Protein AF-A0A084E243-F1 (afdb_monomer)

Mean predicted aligned error: 11.54 Å

pLDDT: mean 82.11, std 15.45, range [38.31, 97.75]

Nearest PDB structures (foldseek):
  8b4h-assembly1_D  TM=7.701E-01  e=8.705E-03  Geobacillus stearothermophilus
  8b4h-assembly1_A  TM=6.636E-01  e=2.162E-02  Geobacillus stearothermophilus
  6voy-assembly1_D  TM=4.531E-01  e=3.910E+00  Saccharolobus solfataricus P2

Sequence (146 aa):
MTKILPDGTRQRATLFSAFLSHYVIRDRYARPGKGNEKGNVEGLVGYCRRNFMVPIPKFPTWEAFNLWLEEQCRKRQQDKVRGQSETIGERLQRDLAAMQPLPATPFEACDQKGGRVSSQSLVRYRTNDEAVAEGQDHPRHLRGSR

Solvent-accessible surface area (backbone atoms only — not comparable to full-atom values): 9358 Å² total; per-residue (Å²): 119,70,43,76,44,98,86,71,47,67,49,68,38,67,71,58,51,51,51,29,60,70,70,71,51,84,85,80,79,82,58,88,94,49,65,74,80,49,47,64,60,54,51,48,54,54,44,48,46,63,69,66,44,52,74,73,73,85,63,97,43,70,66,60,44,49,55,52,51,50,52,52,55,56,56,53,25,68,42,60,53,92,97,49,98,53,29,48,42,61,52,48,52,53,54,56,72,72,51,78,83,77,67,93,67,79,81,78,92,46,60,68,46,84,53,67,71,44,99,81,39,30,33,65,56,93,92,46,76,43,79,52,80,88,88,70,95,62,94,52,68,45,71,52,80,131

Secondary structure (DSSP, 8-state):
-PEEPTTS-EE--HHHHHHHHHTT----PPPTT-GGGTHHHHHHHHHHHHHHSSSPP--SSHHHHHHHHHHHHHHHTTPBPTT-SSBHHHHHHHHHHHSPPPPSSPP--SEEEE-PPPTTSEEEETTEEEE--TT--S--EEEE--

Structure (mmCIF, N/CA/C/O backbone):
data_AF-A0A084E243-F1
#
_entry.id   AF-A0A084E243-F1
#
loop_
_atom_site.group_PDB
_atom_site.id
_atom_site.type_symbol
_atom_site.label_atom_id
_atom_site.label_alt_id
_atom_site.label_comp_id
_atom_site.label_asym_id
_atom_site.label_entity_id
_atom_site.label_seq_id
_atom_site.pdbx_PDB_ins_code
_atom_site.Cartn_x
_atom_site.Cartn_y
_atom_site.Cartn_z
_atom_site.occupancy
_atom_site.B_iso_or_equiv
_atom_site.auth_seq_id
_atom_site.auth_comp_id
_atom_site.auth_asym_id
_atom_site.auth_atom_id
_atom_site.pdbx_PDB_model_num
ATOM 1 N N . MET A 1 1 ? 4.604 5.392 -22.784 1.00 47.97 1 MET A N 1
ATOM 2 C CA . MET A 1 1 ? 3.813 6.458 -22.131 1.00 47.97 1 MET A CA 1
ATOM 3 C C . MET A 1 1 ? 2.355 6.246 -22.511 1.00 47.97 1 MET A C 1
ATOM 5 O O . MET A 1 1 ? 2.119 5.810 -23.629 1.00 47.97 1 MET A O 1
ATOM 9 N N . THR A 1 2 ? 1.408 6.461 -21.598 1.00 59.59 2 THR A N 1
ATOM 10 C CA . THR A 1 2 ? -0.022 6.245 -21.875 1.00 59.59 2 THR A CA 1
ATOM 11 C C . THR A 1 2 ? -0.576 7.425 -22.669 1.00 59.59 2 THR A C 1
ATOM 13 O O . THR A 1 2 ? -0.524 8.551 -22.177 1.00 59.59 2 THR A O 1
ATOM 16 N N . LYS A 1 3 ? -1.096 7.190 -23.879 1.00 70.94 3 LYS A N 1
ATOM 17 C CA . LYS A 1 3 ? -1.727 8.228 -24.713 1.00 70.94 3 LYS A CA 1
ATOM 18 C C . LYS A 1 3 ? -3.235 8.215 -24.476 1.00 70.94 3 LYS A C 1
ATOM 20 O O . LYS A 1 3 ? -3.834 7.144 -24.486 1.00 70.94 3 LYS A O 1
ATOM 25 N N . ILE A 1 4 ? -3.839 9.378 -24.246 1.00 72.94 4 ILE A N 1
ATOM 26 C CA . ILE A 1 4 ? -5.301 9.514 -24.242 1.00 72.94 4 ILE A CA 1
ATOM 27 C C . ILE A 1 4 ? -5.729 9.695 -25.700 1.00 72.94 4 ILE A C 1
ATOM 29 O O . ILE A 1 4 ? -5.196 10.561 -26.396 1.00 72.94 4 ILE A O 1
ATOM 33 N N . LEU A 1 5 ? -6.611 8.824 -26.173 1.00 76.88 5 LEU A N 1
ATOM 34 C CA . LEU A 1 5 ? -7.159 8.848 -27.521 1.00 76.88 5 LEU A CA 1
ATOM 35 C C . LEU A 1 5 ? -8.361 9.811 -27.589 1.00 76.88 5 LEU A C 1
ATOM 37 O O . LEU A 1 5 ? -8.930 10.150 -26.548 1.00 76.88 5 LEU A O 1
ATOM 41 N N . PRO A 1 6 ? -8.744 10.285 -28.791 1.00 69.38 6 PRO A N 1
ATOM 42 C CA . PRO A 1 6 ? -9.824 11.265 -28.958 1.00 69.38 6 PRO A CA 1
ATOM 43 C C . PRO A 1 6 ? -11.186 10.821 -28.403 1.00 69.38 6 PRO A C 1
ATOM 45 O O . PRO A 1 6 ? -11.995 11.659 -28.023 1.00 69.38 6 PRO A O 1
ATOM 48 N N . ASP A 1 7 ? -11.425 9.513 -28.313 1.00 76.50 7 ASP A N 1
ATOM 49 C CA . ASP A 1 7 ? -12.630 8.897 -27.743 1.00 76.50 7 ASP A CA 1
ATOM 50 C C . ASP A 1 7 ? -12.582 8.759 -26.204 1.00 76.50 7 ASP A C 1
ATOM 52 O O . ASP A 1 7 ? -13.466 8.162 -25.589 1.00 76.50 7 ASP A O 1
ATOM 56 N N . GLY A 1 8 ? -11.537 9.291 -25.561 1.00 67.19 8 GLY A N 1
ATOM 57 C CA . GLY A 1 8 ? -11.320 9.209 -24.118 1.00 67.19 8 GLY A CA 1
ATOM 58 C C . GLY A 1 8 ? -10.741 7.873 -23.643 1.00 67.19 8 GLY A C 1
ATOM 59 O O . GLY A 1 8 ? -10.448 7.730 -22.450 1.00 67.19 8 GLY A O 1
ATOM 60 N N . THR A 1 9 ? -10.526 6.908 -24.543 1.00 73.50 9 THR A N 1
ATOM 61 C CA . THR A 1 9 ? -9.818 5.668 -24.215 1.00 73.50 9 THR A CA 1
ATOM 62 C C . THR A 1 9 ? -8.324 5.933 -24.053 1.00 73.50 9 THR A C 1
ATOM 64 O O . THR A 1 9 ? -7.793 6.978 -24.438 1.00 73.50 9 THR A O 1
ATOM 67 N N . ARG A 1 10 ? -7.612 5.013 -23.400 1.00 77.25 10 ARG A N 1
ATOM 68 C CA . ARG A 1 10 ? -6.175 5.159 -23.166 1.00 77.25 10 ARG A CA 1
ATOM 69 C C . ARG A 1 10 ? -5.412 4.027 -23.821 1.00 77.25 10 ARG A C 1
ATOM 71 O O . ARG A 1 10 ? -5.654 2.860 -23.526 1.00 77.25 10 ARG A O 1
ATOM 78 N N . GLN A 1 11 ? -4.427 4.380 -24.638 1.00 81.38 11 GLN A N 1
ATOM 79 C CA . GLN A 1 11 ? -3.433 3.431 -25.112 1.00 81.38 11 GLN A CA 1
ATOM 80 C C . GLN A 1 11 ? -2.469 3.135 -23.964 1.00 81.38 11 GLN A C 1
ATOM 82 O O . GLN A 1 11 ? -1.646 3.977 -23.593 1.00 81.38 11 GLN A O 1
ATOM 87 N N . ARG A 1 12 ? -2.606 1.950 -23.368 1.00 84.56 12 ARG A N 1
ATOM 88 C CA . ARG A 1 12 ? -1.756 1.490 -22.267 1.00 84.56 12 ARG A CA 1
ATOM 89 C C . ARG A 1 12 ? -0.334 1.224 -22.760 1.00 84.56 12 ARG A C 1
ATOM 91 O O . ARG A 1 12 ? -0.116 0.817 -23.897 1.00 84.56 12 ARG A O 1
ATOM 98 N N . ALA A 1 13 ? 0.642 1.403 -21.873 1.00 86.50 13 ALA A N 1
ATOM 99 C CA . ALA A 1 13 ? 1.976 0.860 -22.108 1.00 86.50 13 ALA A CA 1
ATOM 100 C C . ALA A 1 13 ? 1.918 -0.679 -22.132 1.00 86.50 13 ALA A C 1
ATOM 102 O O . ALA A 1 13 ? 1.170 -1.278 -21.354 1.00 86.50 13 ALA A O 1
ATOM 103 N N . THR A 1 14 ? 2.732 -1.319 -22.974 1.00 86.62 14 THR A N 1
ATOM 104 C CA . THR A 1 14 ? 2.760 -2.785 -23.121 1.00 86.62 14 THR A CA 1
ATOM 105 C C . THR A 1 14 ? 3.015 -3.487 -21.789 1.00 86.62 14 THR A C 1
ATOM 107 O O . THR A 1 14 ? 2.217 -4.325 -21.383 1.00 86.62 14 THR A O 1
ATOM 110 N N . LEU A 1 15 ? 4.049 -3.066 -21.049 1.00 88.88 15 LEU A N 1
ATOM 111 C CA . LEU A 1 15 ? 4.392 -3.655 -19.749 1.00 88.88 15 LEU A CA 1
ATOM 112 C C . LEU A 1 15 ? 3.268 -3.492 -18.712 1.00 88.88 15 LEU A C 1
ATOM 114 O O . LEU A 1 15 ? 3.008 -4.398 -17.930 1.00 88.88 15 LEU A O 1
ATOM 118 N N . PHE A 1 16 ? 2.553 -2.362 -18.740 1.00 88.12 16 PHE A N 1
ATOM 119 C CA . PHE A 1 16 ? 1.405 -2.143 -17.857 1.00 88.12 16 PHE A CA 1
ATOM 120 C C . PHE A 1 16 ? 0.222 -3.045 -18.230 1.00 88.12 16 PHE A C 1
ATOM 122 O O . PHE A 1 16 ? -0.460 -3.560 -17.354 1.00 88.12 16 PHE A O 1
ATOM 129 N N . SER A 1 17 ? 0.000 -3.287 -19.523 1.00 89.88 17 SER A N 1
ATOM 130 C CA . SER A 1 17 ? -1.039 -4.216 -19.986 1.00 89.88 17 SER A CA 1
ATOM 131 C C . SER A 1 17 ? -0.723 -5.659 -19.589 1.00 89.88 17 SER A C 1
ATOM 133 O O . SER A 1 17 ? -1.611 -6.366 -19.124 1.00 89.88 17 SER A O 1
ATOM 135 N N . ALA A 1 18 ? 0.544 -6.068 -19.709 1.00 90.69 18 ALA A N 1
ATOM 136 C CA . ALA A 1 18 ? 1.012 -7.374 -19.257 1.00 90.69 18 ALA A CA 1
ATOM 137 C C . ALA A 1 18 ? 0.851 -7.538 -17.734 1.00 90.69 18 ALA A C 1
ATOM 139 O O . ALA A 1 18 ? 0.328 -8.556 -17.293 1.00 90.69 18 ALA A O 1
ATOM 140 N N . PHE A 1 19 ? 1.181 -6.508 -16.946 1.00 91.62 19 PHE A N 1
ATOM 141 C CA . PHE A 1 19 ? 0.942 -6.486 -15.498 1.00 91.62 19 PHE A CA 1
ATOM 142 C C . PHE A 1 19 ? -0.541 -6.687 -15.147 1.00 91.62 19 PHE A C 1
ATOM 144 O O . PHE A 1 19 ? -0.870 -7.537 -14.322 1.00 91.62 19 PHE A O 1
ATOM 151 N N . LEU A 1 20 ? -1.444 -5.934 -15.791 1.00 92.12 20 LEU A N 1
ATOM 152 C CA . LEU A 1 20 ? -2.886 -6.074 -15.563 1.00 92.12 20 LEU A CA 1
ATOM 153 C C . LEU A 1 20 ? -3.377 -7.482 -15.914 1.00 92.12 20 LEU A C 1
ATOM 155 O O . LEU A 1 20 ? -4.182 -8.041 -15.177 1.00 92.1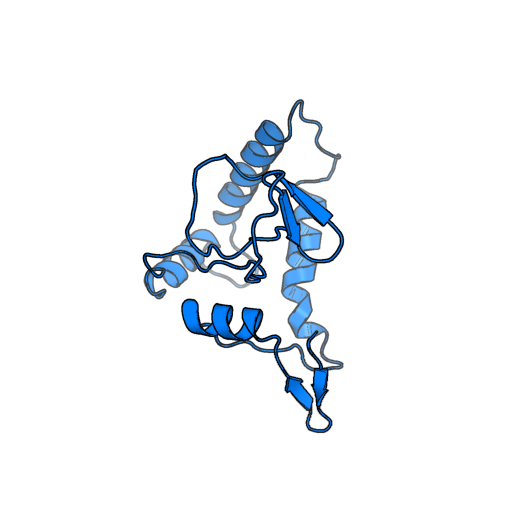2 20 LEU A O 1
ATOM 159 N N . SER A 1 21 ? -2.876 -8.063 -17.007 1.00 90.81 21 SER A N 1
ATOM 160 C CA . SER A 1 21 ? -3.217 -9.431 -17.407 1.00 90.81 21 SER A CA 1
ATOM 161 C C . SER A 1 21 ? -2.703 -10.470 -16.411 1.00 90.81 21 SER A C 1
ATOM 163 O O . SER A 1 21 ? -3.437 -11.397 -16.085 1.00 90.81 21 SER A O 1
ATOM 165 N N . HIS A 1 22 ? -1.469 -10.317 -15.916 1.00 91.69 22 HIS A N 1
ATOM 166 C CA . HIS A 1 22 ? -0.837 -11.256 -14.982 1.00 91.69 22 HIS A CA 1
ATOM 167 C C . HIS A 1 22 ? -1.601 -11.362 -13.663 1.00 91.69 22 HIS A C 1
ATOM 169 O O . HIS A 1 22 ? -1.795 -12.455 -13.145 1.00 91.69 22 HIS A O 1
ATOM 175 N N . TYR A 1 23 ? -2.071 -10.228 -13.141 1.00 91.12 23 TYR A N 1
ATOM 176 C CA . TYR A 1 23 ? -2.821 -10.170 -11.882 1.00 91.12 23 TYR A CA 1
ATOM 177 C C . TYR A 1 23 ? -4.343 -10.119 -12.064 1.00 91.12 23 TYR A C 1
ATOM 179 O O . TYR A 1 23 ? -5.065 -9.943 -11.086 1.00 91.12 23 TYR A O 1
ATOM 187 N N . VAL A 1 24 ? -4.841 -10.252 -13.299 1.00 90.12 24 VAL A N 1
ATOM 188 C CA . VAL A 1 24 ? -6.277 -10.202 -13.635 1.00 90.12 24 VAL A CA 1
ATOM 189 C C . VAL A 1 24 ? -6.953 -8.926 -13.093 1.00 90.12 24 VAL A C 1
ATOM 191 O O . VAL A 1 24 ? -8.060 -8.932 -12.559 1.00 90.12 24 VAL A O 1
ATOM 194 N N . ILE A 1 25 ? -6.268 -7.789 -13.227 1.00 89.19 25 ILE A N 1
ATOM 195 C CA . ILE A 1 25 ? -6.738 -6.488 -12.745 1.00 89.19 25 ILE A CA 1
ATOM 196 C C . ILE A 1 25 ? -7.456 -5.753 -13.875 1.00 89.19 25 ILE A C 1
ATOM 198 O O . ILE A 1 25 ? -6.901 -5.520 -14.950 1.00 89.19 25 ILE A O 1
ATOM 202 N N . ARG A 1 26 ? -8.675 -5.285 -13.595 1.00 86.12 26 ARG A N 1
ATOM 203 C CA . ARG A 1 26 ? -9.364 -4.305 -14.439 1.00 86.12 26 ARG A CA 1
ATOM 204 C C . ARG A 1 26 ? -9.019 -2.896 -13.970 1.00 86.12 26 ARG A C 1
ATOM 206 O O . ARG A 1 26 ? -9.397 -2.487 -12.876 1.00 86.12 26 ARG A O 1
ATOM 213 N N . ASP A 1 27 ? -8.328 -2.135 -14.806 1.00 84.19 27 ASP A N 1
ATOM 214 C CA . ASP A 1 27 ? -8.056 -0.724 -14.555 1.00 84.19 27 ASP A CA 1
ATOM 215 C C . ASP A 1 27 ? -9.306 0.144 -14.760 1.00 84.19 27 ASP A C 1
ATOM 217 O O . ASP A 1 27 ? -10.193 -0.124 -15.576 1.00 84.19 27 ASP A O 1
ATOM 221 N N . ARG A 1 28 ? -9.351 1.244 -14.013 1.00 79.56 28 ARG A N 1
ATOM 222 C CA . ARG A 1 28 ? -10.323 2.316 -14.191 1.00 79.56 28 ARG A CA 1
ATOM 223 C C . ARG A 1 28 ? -9.593 3.640 -14.043 1.00 79.56 28 ARG A C 1
ATOM 225 O O . ARG A 1 28 ? -8.978 3.903 -13.013 1.00 79.56 28 ARG A O 1
ATOM 232 N N . TYR A 1 29 ? -9.658 4.472 -15.074 1.00 77.00 29 TYR A N 1
ATOM 233 C CA . TYR A 1 29 ? -9.089 5.813 -15.022 1.00 77.00 29 TYR A CA 1
ATOM 234 C C . TYR A 1 29 ? -10.079 6.789 -14.399 1.00 77.00 29 TYR A C 1
ATOM 236 O O . TYR A 1 29 ? -11.283 6.702 -14.649 1.00 77.00 29 TYR A O 1
ATOM 244 N N . ALA A 1 30 ? -9.549 7.734 -13.619 1.00 68.81 30 ALA A N 1
ATOM 245 C CA . ALA A 1 30 ? -10.358 8.808 -13.071 1.00 68.81 30 ALA A CA 1
ATOM 246 C C . ALA A 1 30 ? -10.978 9.632 -14.206 1.00 68.81 30 ALA A C 1
ATOM 248 O O . ALA A 1 30 ? -10.293 9.973 -15.180 1.00 68.81 30 ALA A O 1
ATOM 249 N N . ARG A 1 31 ? -12.270 9.951 -14.091 1.00 67.75 31 ARG A N 1
ATOM 250 C CA . ARG A 1 31 ? -12.941 10.800 -15.089 1.00 67.75 31 ARG A CA 1
ATOM 251 C C . ARG A 1 31 ? -12.406 12.237 -14.993 1.00 67.75 31 ARG A C 1
ATOM 253 O O . ARG A 1 31 ? -12.341 12.770 -13.880 1.00 67.75 31 ARG A O 1
ATOM 260 N N . PRO A 1 32 ? -12.066 12.898 -16.117 1.00 64.19 32 PRO A N 1
ATOM 261 C CA . PRO A 1 32 ? -11.717 14.317 -16.099 1.00 64.19 32 PRO A CA 1
ATOM 262 C C . PRO A 1 32 ? -12.815 15.139 -15.403 1.00 64.19 32 PRO A C 1
ATOM 264 O O . PRO A 1 32 ? -13.999 14.925 -15.652 1.00 64.19 32 PRO A O 1
ATOM 267 N N . GLY A 1 33 ? -12.433 16.035 -14.490 1.00 60.41 33 GLY A N 1
ATOM 268 C CA . GLY A 1 33 ? -13.372 16.914 -13.777 1.00 60.41 33 GLY A CA 1
ATOM 269 C C . GLY A 1 33 ? -14.156 16.287 -12.611 1.00 60.41 33 GLY A C 1
ATOM 270 O O . GLY A 1 33 ? -14.922 16.999 -11.969 1.00 60.41 33 GLY A O 1
ATOM 271 N N . LYS A 1 34 ? -13.968 14.998 -12.274 1.00 61.41 34 LYS A N 1
ATOM 272 C CA . LYS A 1 34 ? -14.560 14.383 -11.065 1.00 61.41 34 LYS A CA 1
ATOM 273 C C . LYS A 1 34 ? -13.508 14.089 -9.991 1.00 61.41 34 LYS A C 1
ATOM 275 O O . LYS A 1 34 ? -13.053 12.959 -9.841 1.00 61.41 34 LYS A O 1
ATOM 280 N N . GLY A 1 35 ? -13.180 15.103 -9.186 1.00 57.88 35 GLY A N 1
ATOM 281 C CA . GLY A 1 35 ? -12.229 14.991 -8.065 1.00 57.88 35 GLY A CA 1
ATOM 282 C C . GLY A 1 35 ? -12.635 13.995 -6.967 1.00 57.88 35 GLY A C 1
ATOM 283 O O . GLY A 1 35 ? -11.781 13.495 -6.240 1.00 57.88 35 GLY A O 1
ATOM 284 N N . ASN A 1 36 ? -13.918 13.629 -6.888 1.00 63.38 36 ASN A N 1
ATOM 285 C CA . ASN A 1 36 ? -14.449 12.756 -5.835 1.00 63.38 36 ASN A CA 1
ATOM 286 C C . ASN A 1 36 ? -13.859 11.333 -5.859 1.00 63.38 36 ASN A C 1
ATOM 288 O O . ASN A 1 36 ? -13.828 10.679 -4.822 1.00 63.38 36 ASN A O 1
ATOM 292 N N . GLU A 1 37 ? -13.360 10.852 -7.006 1.00 60.84 37 GLU A N 1
ATOM 293 C CA . GLU A 1 37 ? -12.695 9.538 -7.092 1.00 60.84 37 GLU A CA 1
ATOM 294 C C . GLU A 1 37 ? -11.315 9.543 -6.403 1.00 60.84 37 GLU A C 1
ATOM 296 O O . GLU A 1 37 ? -10.833 8.498 -5.970 1.00 60.84 37 GLU A O 1
ATOM 301 N N . LYS A 1 38 ? -10.701 10.723 -6.238 1.00 65.69 38 LYS A N 1
ATOM 302 C CA . LYS A 1 38 ? -9.400 10.913 -5.579 1.00 65.69 38 LYS A CA 1
ATOM 303 C C . LYS A 1 38 ? -9.522 11.196 -4.073 1.00 65.69 38 LYS A C 1
ATOM 305 O O . LYS A 1 38 ? -8.569 10.959 -3.331 1.00 65.69 38 LYS A O 1
ATOM 310 N N . GLY A 1 39 ? -10.694 11.637 -3.609 1.00 67.44 39 GLY A N 1
ATOM 311 C CA . GLY A 1 39 ? -10.912 12.113 -2.237 1.00 67.44 39 GLY A CA 1
ATOM 312 C C . GLY A 1 39 ? -10.588 11.092 -1.140 1.00 67.44 39 GLY A C 1
ATOM 313 O O . GLY A 1 39 ? -10.065 11.466 -0.094 1.00 67.44 39 GLY A O 1
ATOM 314 N N . ASN A 1 40 ? -10.801 9.794 -1.386 1.00 73.00 40 ASN A N 1
ATOM 315 C CA . ASN A 1 40 ? -10.438 8.746 -0.420 1.00 73.00 40 ASN A CA 1
ATOM 316 C C . ASN A 1 40 ? -8.916 8.605 -0.255 1.00 73.00 40 ASN A C 1
ATOM 318 O O . ASN A 1 40 ? -8.427 8.447 0.863 1.00 73.00 40 ASN A O 1
ATOM 322 N N . VAL A 1 41 ? -8.166 8.695 -1.358 1.00 74.25 41 VAL A N 1
ATOM 323 C CA . VAL A 1 41 ? -6.697 8.608 -1.344 1.00 74.25 41 VAL A CA 1
ATOM 324 C C . VAL A 1 41 ? -6.112 9.838 -0.658 1.00 74.25 41 VAL A C 1
ATOM 326 O O . VAL A 1 41 ? -5.272 9.712 0.228 1.00 74.25 41 VAL A O 1
ATOM 329 N N . GLU A 1 42 ? -6.591 11.029 -1.014 1.00 84.62 42 GLU A N 1
ATOM 330 C CA . GLU A 1 42 ? -6.163 12.282 -0.379 1.00 84.62 42 GLU A CA 1
ATOM 331 C C . GLU A 1 42 ? -6.506 12.313 1.112 1.00 84.62 42 GLU A C 1
ATOM 333 O O . GLU A 1 42 ? -5.688 12.747 1.926 1.00 84.62 42 GLU A O 1
ATOM 338 N N . GLY A 1 43 ? -7.677 11.790 1.486 1.00 86.62 43 GLY A N 1
ATOM 339 C CA . GLY A 1 43 ? -8.092 11.638 2.875 1.00 86.62 43 GLY A CA 1
ATOM 340 C C . GLY A 1 43 ? -7.144 10.744 3.673 1.00 86.62 43 GLY A C 1
ATOM 341 O O . GLY A 1 43 ? -6.730 11.128 4.769 1.00 86.62 43 GLY A O 1
ATOM 342 N N . LEU A 1 44 ? -6.746 9.595 3.114 1.00 87.44 44 LEU A N 1
ATOM 343 C CA . LEU A 1 44 ? -5.789 8.686 3.750 1.00 87.44 44 LEU A CA 1
ATOM 344 C C . LEU A 1 44 ? -4.397 9.318 3.872 1.00 87.44 44 LEU A C 1
ATOM 346 O O . LEU A 1 44 ? -3.808 9.283 4.948 1.00 87.44 44 LEU A O 1
ATOM 350 N N . VAL A 1 45 ? -3.894 9.961 2.815 1.00 87.88 45 VAL A N 1
ATOM 351 C CA . VAL A 1 45 ? -2.604 10.672 2.855 1.00 87.88 45 VAL A CA 1
ATOM 352 C C . VAL A 1 45 ? -2.626 11.769 3.923 1.00 87.88 45 VAL A C 1
ATOM 354 O O . VAL A 1 45 ? -1.708 11.875 4.740 1.00 87.88 45 VAL A O 1
ATOM 357 N N . GLY A 1 46 ? -3.700 12.559 3.971 1.00 92.38 46 GLY A N 1
ATOM 358 C CA . GLY A 1 46 ? -3.895 13.586 4.989 1.00 92.38 46 GLY A CA 1
ATOM 359 C C . GLY A 1 46 ? -4.028 13.014 6.402 1.00 92.38 46 GLY A C 1
ATOM 360 O O . GLY A 1 46 ? -3.599 13.655 7.361 1.00 92.38 46 GLY A O 1
ATOM 361 N N . TYR A 1 47 ? -4.613 11.824 6.557 1.00 92.12 47 TYR A N 1
ATOM 362 C CA . TYR A 1 47 ? -4.661 11.107 7.830 1.00 92.12 47 TYR A CA 1
ATOM 363 C C . TYR A 1 47 ? -3.258 10.672 8.265 1.00 92.12 47 TYR A C 1
ATOM 365 O O . TYR A 1 47 ? -2.826 11.074 9.343 1.00 92.12 47 TYR A O 1
ATOM 373 N N . CYS A 1 48 ? -2.514 9.951 7.421 1.00 91.81 48 CYS A N 1
ATOM 374 C CA . CYS A 1 48 ? -1.164 9.483 7.743 1.00 91.81 48 CYS A CA 1
ATOM 375 C C . CYS A 1 48 ? -0.245 10.647 8.121 1.00 91.81 48 CYS A C 1
ATOM 377 O O . CYS A 1 48 ? 0.455 10.589 9.126 1.00 91.81 48 CYS A O 1
ATOM 379 N N . ARG A 1 49 ? -0.303 11.757 7.375 1.00 93.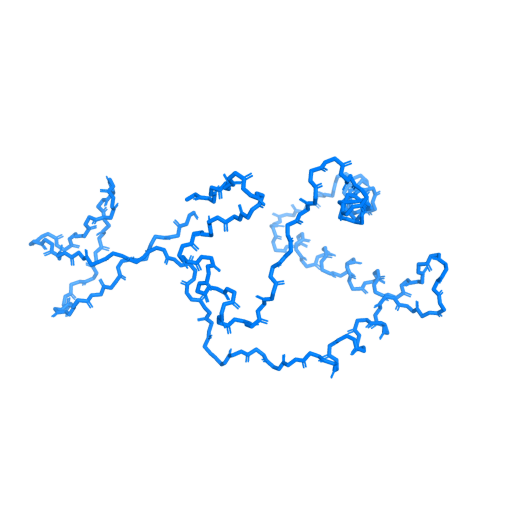81 49 ARG A N 1
ATOM 380 C CA . ARG A 1 49 ? 0.494 12.946 7.688 1.00 93.81 49 ARG A CA 1
ATOM 381 C C . ARG A 1 49 ? 0.157 13.531 9.062 1.00 93.81 49 ARG A C 1
ATOM 383 O O . ARG A 1 49 ? 1.067 13.854 9.808 1.00 93.81 49 ARG A O 1
ATOM 390 N N . ARG A 1 50 ? -1.128 13.663 9.406 1.00 94.81 50 ARG A N 1
ATOM 391 C CA . ARG A 1 50 ? -1.560 14.265 10.682 1.00 94.81 50 ARG A CA 1
ATOM 392 C C . ARG A 1 50 ? -1.376 13.356 11.895 1.00 94.81 50 ARG A C 1
ATOM 394 O O . ARG A 1 50 ? -1.244 13.880 12.990 1.00 94.81 50 ARG A O 1
ATOM 401 N N . ASN A 1 51 ? -1.398 12.037 11.706 1.00 94.19 51 ASN A N 1
ATOM 402 C CA . ASN A 1 51 ? -1.398 11.076 12.814 1.00 94.19 51 ASN A CA 1
ATOM 403 C C . ASN A 1 51 ? -0.052 10.368 12.994 1.00 94.19 51 ASN A C 1
ATOM 405 O O . ASN A 1 51 ? 0.274 9.982 14.107 1.00 94.19 51 ASN A O 1
ATOM 409 N N . PHE A 1 52 ? 0.726 10.188 11.922 1.00 94.06 52 PHE A N 1
ATOM 410 C CA . PHE A 1 52 ? 1.983 9.432 11.970 1.00 94.06 52 PHE A CA 1
ATOM 411 C C . PHE A 1 52 ? 3.220 10.299 11.724 1.00 94.06 52 PHE A C 1
ATOM 413 O O . PHE A 1 52 ? 4.323 9.908 12.080 1.00 94.06 52 PHE A O 1
ATOM 420 N N . MET A 1 53 ? 3.059 11.470 11.103 1.00 93.38 53 MET A N 1
ATOM 421 C CA . MET A 1 53 ? 4.188 12.322 10.704 1.00 93.38 53 MET A CA 1
ATOM 422 C C . MET A 1 53 ? 4.253 13.637 11.496 1.00 93.38 53 MET A C 1
ATOM 424 O O . MET A 1 53 ? 5.030 14.520 11.134 1.00 93.38 53 MET A O 1
ATOM 428 N N . VAL A 1 54 ? 3.422 13.802 12.537 1.00 91.69 54 VAL A N 1
ATOM 429 C CA . VAL A 1 54 ? 3.375 15.011 13.375 1.00 91.69 54 VAL A CA 1
ATOM 430 C C . VAL A 1 54 ? 3.327 14.640 14.871 1.00 91.69 54 VAL A C 1
ATOM 432 O O . VAL A 1 54 ? 2.384 13.962 15.276 1.00 91.69 54 VAL A O 1
ATOM 435 N N . PRO A 1 55 ? 4.290 15.118 15.693 1.00 91.75 55 PRO A N 1
ATOM 436 C CA . PRO A 1 55 ? 5.537 15.768 15.263 1.00 91.75 55 PRO A CA 1
ATOM 437 C C . PRO A 1 55 ? 6.353 14.839 14.347 1.00 91.75 55 PRO A C 1
ATOM 439 O O . PRO A 1 55 ? 6.149 13.628 14.369 1.00 91.75 55 PRO A O 1
ATOM 442 N N . ILE A 1 56 ? 7.242 15.399 13.514 1.00 92.12 56 ILE A N 1
ATOM 443 C CA . ILE A 1 56 ? 8.042 14.596 12.571 1.00 92.12 56 ILE A CA 1
ATOM 444 C C . ILE A 1 56 ? 8.827 13.553 13.372 1.00 92.12 56 ILE A C 1
ATOM 446 O O . ILE A 1 56 ? 9.652 13.941 14.210 1.00 92.12 56 ILE A O 1
ATOM 450 N N . PRO A 1 57 ? 8.579 12.252 13.152 1.00 92.06 57 PRO A N 1
ATOM 451 C CA . PRO A 1 57 ? 9.188 11.233 13.974 1.00 92.06 57 PRO A CA 1
ATOM 452 C C . PRO A 1 57 ? 10.669 11.088 13.613 1.00 92.06 57 PRO A C 1
ATOM 454 O O . PRO A 1 57 ? 11.067 11.237 12.456 1.00 92.06 57 PRO A O 1
ATOM 457 N N . LYS A 1 58 ? 11.500 10.817 14.620 1.00 96.25 58 LYS A N 1
ATOM 458 C CA . LYS A 1 58 ? 12.948 10.649 14.465 1.00 96.25 58 LYS A CA 1
ATOM 459 C C . LYS A 1 58 ? 13.315 9.210 14.778 1.00 96.25 58 LYS A C 1
ATOM 461 O O . LYS A 1 58 ? 13.017 8.726 15.866 1.00 96.25 58 LYS A O 1
ATOM 466 N N . PHE A 1 59 ? 13.993 8.565 13.839 1.00 96.88 59 PHE A N 1
ATOM 467 C CA . PHE A 1 59 ? 14.453 7.189 13.966 1.00 96.88 59 PHE A CA 1
ATOM 468 C C . PHE A 1 59 ? 15.929 7.088 13.575 1.00 96.88 59 PHE A C 1
ATOM 470 O O . PHE A 1 59 ? 16.383 7.866 12.735 1.00 96.88 59 PHE A O 1
ATOM 477 N N . PRO A 1 60 ? 16.681 6.147 14.170 1.00 96.19 60 PRO A N 1
ATOM 478 C C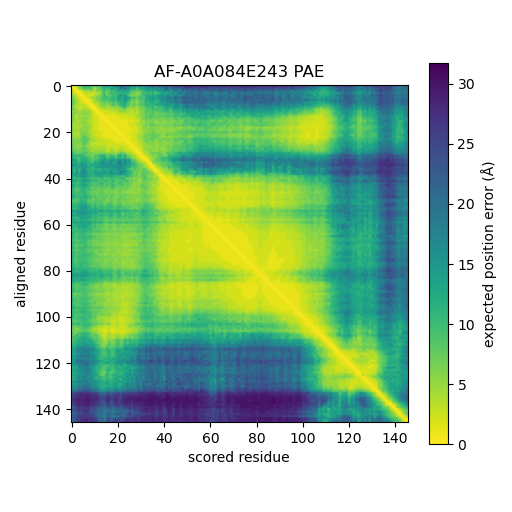A . PRO A 1 60 ? 18.093 5.951 13.852 1.00 96.19 60 PRO A CA 1
ATOM 479 C C . PRO A 1 60 ? 18.306 5.303 12.477 1.00 96.19 60 PRO A C 1
ATOM 481 O O . PRO A 1 60 ? 19.360 5.495 11.879 1.00 96.19 60 PRO A O 1
ATOM 484 N N . THR A 1 61 ? 17.322 4.549 11.971 1.00 97.75 61 THR A N 1
ATOM 485 C CA . THR A 1 61 ? 17.383 3.884 10.663 1.00 97.75 61 THR A CA 1
ATOM 486 C C . THR A 1 61 ? 16.016 3.852 9.977 1.00 97.75 61 THR A C 1
ATOM 488 O O . THR A 1 61 ? 14.972 4.051 10.612 1.00 97.75 61 THR A O 1
ATOM 491 N N . TRP A 1 62 ? 16.017 3.570 8.672 1.00 96.50 62 TRP A N 1
ATOM 492 C CA . TRP A 1 62 ? 14.794 3.389 7.889 1.00 96.50 62 TRP A CA 1
ATOM 493 C C . TRP A 1 62 ? 14.011 2.146 8.309 1.00 96.50 62 TRP A C 1
ATOM 495 O O . TRP A 1 62 ? 12.784 2.163 8.304 1.00 96.50 62 TRP A O 1
ATOM 505 N N . GLU A 1 63 ? 14.697 1.086 8.726 1.00 97.75 63 GLU A N 1
ATOM 506 C CA . GLU A 1 63 ? 14.080 -0.145 9.216 1.00 97.75 63 GLU A CA 1
ATOM 507 C C . GLU A 1 63 ? 13.276 0.121 10.492 1.00 97.75 63 GLU A C 1
ATOM 509 O O . GLU A 1 63 ? 12.123 -0.295 10.584 1.00 97.75 63 GLU A O 1
ATOM 514 N N . ALA A 1 64 ? 13.840 0.877 11.443 1.00 97.44 64 ALA A N 1
ATOM 515 C CA . ALA A 1 64 ? 13.141 1.250 12.673 1.00 97.44 64 ALA A CA 1
ATOM 516 C C . ALA A 1 64 ? 11.879 2.081 12.384 1.00 97.44 64 ALA A C 1
ATOM 518 O O . AL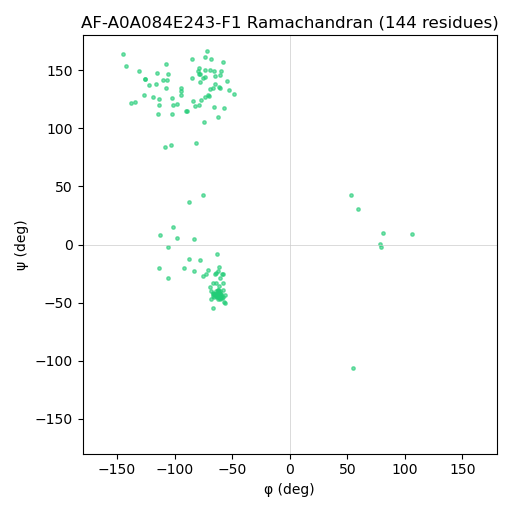A A 1 64 ? 10.825 1.843 12.976 1.00 97.44 64 ALA A O 1
ATOM 519 N N . PHE A 1 65 ? 11.968 3.015 11.432 1.00 96.12 65 PHE A N 1
ATOM 520 C CA . PHE A 1 65 ? 10.813 3.779 10.966 1.00 96.12 65 PHE A CA 1
ATOM 521 C C . PHE A 1 65 ? 9.747 2.884 10.320 1.00 96.12 65 PHE A C 1
ATOM 523 O O . PHE A 1 65 ? 8.568 3.007 10.650 1.00 96.12 65 PHE A O 1
ATOM 530 N N . ASN A 1 66 ? 10.147 1.971 9.431 1.00 96.56 66 ASN A N 1
ATOM 531 C CA . ASN A 1 66 ? 9.225 1.083 8.723 1.00 96.56 66 ASN A CA 1
ATOM 532 C C . ASN A 1 66 ? 8.484 0.144 9.683 1.00 96.56 66 ASN A C 1
ATOM 534 O O . ASN A 1 66 ? 7.268 0.008 9.564 1.00 96.56 66 ASN A O 1
ATOM 538 N N . LEU A 1 67 ? 9.185 -0.436 10.664 1.00 97.62 67 LEU A N 1
ATOM 539 C CA . LEU A 1 67 ? 8.577 -1.280 11.700 1.00 97.62 67 LEU A CA 1
ATOM 540 C C . LEU A 1 67 ? 7.543 -0.506 12.520 1.00 97.62 67 LEU A C 1
ATOM 542 O O . LEU A 1 67 ? 6.420 -0.971 12.719 1.00 97.62 67 LEU A O 1
ATOM 546 N N . TRP A 1 68 ? 7.898 0.703 12.960 1.00 96.88 68 TRP A N 1
ATOM 547 C CA . TRP A 1 68 ? 6.975 1.554 13.702 1.00 96.88 68 TRP A CA 1
ATOM 548 C C . TRP A 1 68 ? 5.748 1.933 12.863 1.00 96.88 68 TRP A C 1
ATOM 550 O O . TRP A 1 68 ? 4.618 1.839 13.344 1.00 96.88 68 TRP A O 1
ATOM 560 N N . LEU A 1 69 ? 5.947 2.329 11.601 1.00 95.19 69 LEU A N 1
ATOM 561 C CA . LEU A 1 69 ? 4.864 2.725 10.701 1.00 95.19 69 LEU A CA 1
ATOM 562 C C . LEU A 1 69 ? 3.921 1.555 10.405 1.00 95.19 69 LEU A C 1
ATOM 564 O O . LEU A 1 69 ? 2.702 1.736 10.368 1.00 95.19 69 LEU A O 1
ATOM 568 N N . GLU A 1 70 ? 4.466 0.355 10.219 1.00 96.38 70 GLU A N 1
ATOM 569 C CA . GLU A 1 70 ? 3.679 -0.862 10.053 1.00 96.38 70 GLU A CA 1
ATOM 570 C C . GLU A 1 70 ? 2.800 -1.125 11.282 1.00 96.38 70 GLU A C 1
ATOM 572 O O . GLU A 1 70 ? 1.603 -1.390 11.141 1.00 96.38 70 GLU A O 1
ATOM 577 N N . GLU A 1 71 ? 3.353 -0.983 12.488 1.00 96.81 71 GLU A N 1
ATOM 578 C CA . GLU A 1 71 ? 2.595 -1.135 13.728 1.00 96.81 71 GLU A CA 1
ATOM 579 C C . GLU A 1 71 ? 1.453 -0.109 13.826 1.00 96.81 71 GLU A C 1
ATOM 581 O O . GLU A 1 71 ? 0.328 -0.472 14.177 1.00 96.81 71 GLU A O 1
ATOM 586 N N . GLN A 1 72 ? 1.692 1.155 13.454 1.00 95.56 72 GLN A N 1
ATOM 587 C CA . GLN A 1 72 ? 0.635 2.175 13.422 1.00 95.56 72 GLN A CA 1
ATOM 588 C C . GLN A 1 72 ? -0.474 1.825 12.420 1.00 95.56 72 GLN A C 1
ATOM 590 O O . GLN A 1 72 ? -1.662 1.953 12.728 1.00 95.56 72 GLN A O 1
ATOM 595 N N . CYS A 1 73 ? -0.108 1.332 11.234 1.00 94.31 73 CYS A N 1
ATOM 596 C CA . CYS A 1 73 ? -1.069 0.869 10.235 1.00 94.31 73 CYS A CA 1
ATOM 597 C C . CYS A 1 73 ? -1.900 -0.315 10.750 1.00 94.31 73 CYS A C 1
ATOM 599 O O . CYS A 1 73 ? -3.109 -0.348 10.526 1.00 94.31 73 CYS A O 1
ATOM 601 N N . ARG A 1 74 ? -1.283 -1.263 11.469 1.00 95.94 74 ARG A N 1
ATOM 602 C CA . ARG A 1 74 ? -1.979 -2.399 12.098 1.00 95.94 74 ARG A CA 1
ATOM 603 C C . ARG A 1 74 ? -2.915 -1.941 13.216 1.00 95.94 74 ARG A C 1
ATOM 605 O O . ARG A 1 74 ? -4.058 -2.383 13.248 1.00 95.94 74 ARG A O 1
ATOM 612 N N . LYS A 1 75 ? -2.489 -1.003 14.070 1.00 96.06 75 LYS A N 1
ATOM 613 C CA . LYS A 1 75 ? -3.348 -0.387 15.101 1.00 96.06 75 LYS A CA 1
ATOM 614 C C . LYS A 1 75 ? -4.576 0.270 14.479 1.00 96.06 75 LYS A C 1
ATOM 616 O O . LYS A 1 75 ? -5.693 0.002 14.903 1.00 96.06 75 LYS A O 1
ATOM 621 N N . ARG A 1 76 ? -4.393 1.026 13.393 1.00 94.81 76 ARG A N 1
ATOM 622 C CA . ARG A 1 76 ? -5.494 1.655 12.648 1.00 94.81 76 ARG A CA 1
ATOM 623 C C . ARG A 1 76 ? -6.514 0.645 12.113 1.00 94.81 76 ARG A C 1
ATOM 625 O O . ARG A 1 76 ? -7.675 1.007 11.948 1.00 94.81 76 ARG A O 1
ATOM 632 N N . GLN A 1 77 ? -6.142 -0.616 11.873 1.00 95.81 77 GLN A N 1
ATOM 633 C CA . GLN A 1 77 ? -7.118 -1.639 11.472 1.00 95.81 77 GLN A CA 1
ATOM 634 C C . GLN A 1 77 ? -8.191 -1.883 12.547 1.00 95.81 77 GLN A C 1
ATOM 636 O O . GLN A 1 77 ? -9.287 -2.311 12.206 1.00 95.81 77 GLN A O 1
ATOM 641 N N . GLN A 1 78 ? -7.927 -1.562 13.816 1.00 96.88 78 GLN A N 1
ATOM 642 C CA . GLN A 1 78 ? -8.892 -1.710 14.912 1.00 96.88 78 GLN A CA 1
ATOM 643 C C . GLN A 1 78 ? -9.948 -0.594 14.939 1.00 96.88 78 GLN A C 1
ATOM 645 O O . GLN A 1 78 ? -10.968 -0.719 15.614 1.00 96.88 78 GLN A O 1
ATOM 650 N N . ASP A 1 79 ? -9.746 0.488 14.187 1.00 95.38 79 ASP A N 1
ATOM 651 C CA . ASP A 1 79 ? -10.649 1.628 14.223 1.00 95.38 79 ASP A CA 1
ATOM 652 C C . ASP A 1 79 ? -11.920 1.388 13.402 1.00 95.38 79 ASP A C 1
ATOM 654 O O . ASP A 1 79 ? -11.899 0.788 12.322 1.00 95.38 79 ASP A O 1
ATOM 658 N N . LYS A 1 80 ? -13.034 1.957 13.875 1.00 95.81 80 LYS A N 1
ATOM 659 C CA . LYS A 1 80 ? -14.294 2.054 13.127 1.00 95.81 80 LYS A CA 1
ATOM 660 C C . LYS A 1 80 ? -14.406 3.433 12.488 1.00 95.81 80 LYS A C 1
ATOM 662 O O . LYS A 1 80 ? -14.370 4.459 13.167 1.00 95.81 80 LYS A O 1
ATOM 667 N N . VAL A 1 81 ? -14.523 3.478 11.162 1.00 90.50 81 VAL A N 1
ATOM 668 C CA . VAL A 1 81 ? -14.710 4.744 10.431 1.00 90.50 81 VAL A CA 1
ATOM 669 C C . VAL A 1 81 ? -16.164 5.197 10.567 1.00 90.50 81 VAL A C 1
ATOM 671 O O . VAL A 1 81 ? -17.072 4.373 10.622 1.00 90.50 81 VAL A O 1
ATOM 674 N N . ARG A 1 82 ? -16.405 6.515 10.604 1.00 89.00 82 ARG A N 1
ATOM 675 C CA . ARG A 1 82 ? -17.757 7.085 10.690 1.00 89.00 82 ARG A CA 1
ATOM 676 C C . ARG A 1 82 ? -18.692 6.447 9.654 1.00 89.00 82 ARG A C 1
ATOM 678 O O . ARG A 1 82 ? -18.369 6.403 8.470 1.00 89.00 82 ARG A O 1
ATOM 685 N N . GLY A 1 83 ? -19.859 6.000 10.115 1.00 92.88 83 GLY A N 1
ATOM 686 C CA . GLY A 1 83 ? -20.865 5.348 9.272 1.00 92.88 83 GLY A CA 1
ATOM 687 C C . GLY A 1 83 ? -20.600 3.866 8.994 1.00 92.88 83 GLY A C 1
ATOM 688 O O . GLY A 1 83 ? -21.273 3.298 8.144 1.00 92.88 83 GLY A O 1
ATOM 689 N N . GLN A 1 84 ? -19.636 3.243 9.678 1.00 93.50 84 GLN A N 1
ATOM 690 C CA . GLN A 1 84 ? -19.364 1.806 9.603 1.00 93.50 84 GLN A CA 1
ATOM 691 C C . GLN A 1 84 ? -19.621 1.153 10.964 1.00 93.50 84 GLN A C 1
ATOM 693 O O . GLN A 1 84 ? -19.257 1.705 12.002 1.00 93.50 84 GLN A O 1
ATOM 698 N N . SER A 1 85 ? -20.240 -0.026 10.956 1.00 94.88 85 SER A N 1
ATOM 699 C CA . SER A 1 85 ? -20.460 -0.853 12.151 1.00 94.88 85 SER A CA 1
ATOM 700 C C . SER A 1 85 ? -19.242 -1.712 12.509 1.00 94.88 85 SER A C 1
ATOM 702 O O . SER A 1 85 ? -19.070 -2.097 13.668 1.00 94.88 85 SER A O 1
ATOM 704 N N . GLU A 1 86 ? -18.390 -1.974 11.523 1.00 96.44 86 GLU A N 1
ATOM 705 C CA . GLU A 1 86 ? -17.224 -2.852 11.594 1.00 96.44 86 GLU A CA 1
ATOM 706 C C . GLU A 1 86 ? -15.921 -2.052 11.604 1.00 96.44 86 GLU A C 1
ATOM 708 O O . GLU A 1 86 ? -15.843 -0.919 11.110 1.00 96.44 86 GLU A O 1
ATOM 713 N N . THR A 1 87 ? -14.883 -2.662 12.161 1.00 97.75 87 THR A N 1
ATOM 714 C CA . THR A 1 87 ? -13.511 -2.163 12.099 1.00 97.75 87 THR A CA 1
ATOM 715 C C . THR A 1 87 ? -12.961 -2.254 10.676 1.00 97.75 87 THR A C 1
ATOM 717 O O . THR A 1 87 ? -13.446 -3.011 9.828 1.00 97.75 87 THR A O 1
ATOM 720 N N . ILE A 1 88 ? -11.918 -1.474 10.391 1.00 95.62 88 ILE A N 1
ATOM 721 C CA . ILE A 1 88 ? -11.198 -1.558 9.114 1.00 95.62 88 ILE A CA 1
ATOM 722 C C . ILE A 1 88 ? -10.648 -2.980 8.894 1.00 95.62 88 ILE A C 1
ATOM 724 O O . ILE A 1 88 ? -10.714 -3.489 7.778 1.00 95.62 88 ILE A O 1
ATOM 728 N N . GLY A 1 89 ? -10.150 -3.629 9.948 1.00 97.00 89 GLY A N 1
ATOM 729 C CA . GLY A 1 89 ? -9.574 -4.972 9.917 1.00 97.00 89 GLY A CA 1
ATOM 730 C C . GLY A 1 89 ? -10.597 -6.060 9.603 1.00 97.00 89 GLY A C 1
ATOM 731 O O . GLY A 1 89 ? -10.332 -6.904 8.754 1.00 97.00 89 GLY A O 1
ATOM 732 N N . GLU A 1 90 ? -11.784 -6.018 10.212 1.00 97.38 90 GLU A N 1
ATOM 733 C CA . GLU A 1 90 ? -12.869 -6.970 9.909 1.00 97.38 90 GLU A CA 1
ATOM 734 C C . GLU A 1 90 ? -13.289 -6.891 8.437 1.00 97.38 90 GLU A C 1
ATOM 736 O O . GLU A 1 90 ? -13.432 -7.909 7.758 1.00 97.38 90 GLU A O 1
ATOM 741 N N . ARG A 1 91 ? -13.414 -5.668 7.913 1.00 96.12 91 ARG A N 1
ATOM 742 C CA . ARG A 1 91 ? -13.722 -5.442 6.498 1.00 96.12 91 ARG A CA 1
ATOM 743 C C . ARG A 1 91 ? -12.601 -5.937 5.586 1.00 96.12 91 ARG A C 1
ATOM 745 O O . ARG A 1 91 ? -12.890 -6.603 4.598 1.00 96.12 91 ARG A O 1
ATOM 752 N N . LEU A 1 92 ? -11.342 -5.683 5.952 1.00 94.88 92 LEU A N 1
ATOM 753 C CA . LEU A 1 92 ? -10.178 -6.194 5.228 1.00 94.88 92 LEU A CA 1
ATOM 754 C C . LEU A 1 92 ? -10.164 -7.728 5.182 1.00 94.88 92 LEU A C 1
ATOM 756 O O . LEU A 1 92 ? -9.891 -8.289 4.129 1.00 94.88 92 LEU A O 1
ATOM 760 N N . GLN A 1 93 ? -10.472 -8.418 6.283 1.00 96.06 93 GLN A N 1
ATOM 761 C CA . GLN A 1 93 ? -10.516 -9.886 6.296 1.00 96.06 93 GLN A CA 1
ATOM 762 C C . GLN A 1 93 ? -11.574 -10.441 5.340 1.00 96.06 93 GLN A C 1
ATOM 764 O O . GLN A 1 93 ? -11.317 -11.413 4.634 1.00 96.06 93 GLN A O 1
ATOM 769 N N . ARG A 1 94 ? -12.744 -9.800 5.259 1.00 94.31 94 ARG A N 1
ATOM 770 C CA . ARG A 1 94 ? -13.773 -10.170 4.280 1.00 94.31 94 ARG A CA 1
ATOM 771 C C . ARG A 1 94 ? -13.313 -9.945 2.847 1.00 94.31 94 ARG A C 1
ATOM 773 O O . ARG A 1 94 ? -13.533 -10.810 2.004 1.00 94.31 94 ARG A O 1
ATOM 780 N N . ASP A 1 95 ? -12.678 -8.805 2.586 1.00 93.19 95 ASP A N 1
ATOM 781 C CA . ASP A 1 95 ? -12.133 -8.500 1.266 1.00 93.19 95 ASP A CA 1
ATOM 782 C C . ASP A 1 95 ? -11.084 -9.551 0.874 1.00 93.19 95 ASP A C 1
ATOM 784 O O . ASP A 1 95 ? -11.161 -10.108 -0.216 1.00 93.19 95 ASP A O 1
ATOM 788 N N . LEU A 1 96 ? -10.164 -9.897 1.783 1.00 93.31 96 LEU A N 1
ATOM 789 C CA . LEU A 1 96 ? -9.151 -10.936 1.570 1.00 93.31 96 LEU A CA 1
ATOM 790 C C . LEU A 1 96 ? -9.770 -12.317 1.327 1.00 93.31 96 LEU A C 1
ATOM 792 O O . LEU A 1 96 ? -9.320 -13.027 0.435 1.00 93.31 96 LEU A O 1
ATOM 796 N N . ALA A 1 97 ? -10.817 -12.685 2.067 1.00 94.06 97 ALA A N 1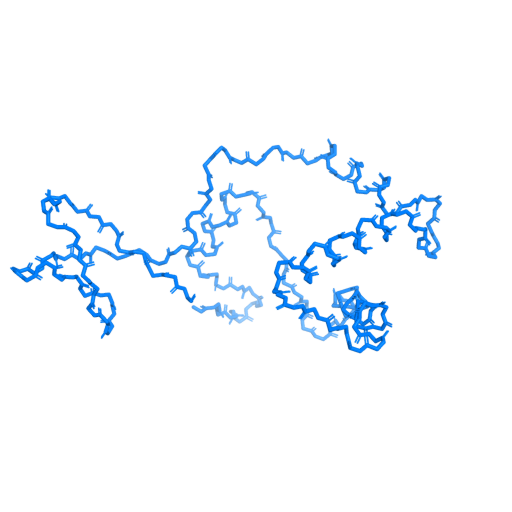
ATOM 797 C CA . ALA A 1 97 ? -11.521 -13.952 1.870 1.00 94.06 97 ALA A CA 1
ATOM 798 C C . ALA A 1 97 ? -12.228 -14.040 0.505 1.00 94.06 97 ALA A C 1
ATOM 800 O O . ALA A 1 97 ? -12.438 -15.136 -0.010 1.00 94.06 97 ALA A O 1
ATOM 801 N N . ALA A 1 98 ? -12.591 -12.899 -0.088 1.00 92.88 98 ALA A N 1
ATOM 802 C CA . ALA A 1 98 ? -13.176 -12.825 -1.424 1.00 92.88 98 ALA A CA 1
ATOM 803 C C . ALA A 1 98 ? -12.125 -12.733 -2.551 1.00 92.88 98 ALA A C 1
ATOM 805 O O . ALA A 1 98 ? -12.476 -12.873 -3.726 1.00 92.88 98 ALA A O 1
ATOM 806 N N . MET A 1 99 ? -10.852 -12.477 -2.225 1.00 90.62 99 MET A N 1
ATOM 807 C CA . MET A 1 99 ? -9.770 -12.369 -3.205 1.00 90.62 99 MET A CA 1
ATOM 808 C C . MET A 1 99 ? -9.268 -13.743 -3.657 1.00 90.62 99 MET A C 1
ATOM 810 O O . MET A 1 99 ? -9.263 -14.720 -2.913 1.00 90.62 99 MET A O 1
ATOM 814 N N . GLN A 1 100 ? -8.806 -13.803 -4.905 1.00 89.56 100 GLN A N 1
ATOM 815 C CA . GLN A 1 100 ? -8.095 -14.965 -5.437 1.00 89.56 100 GLN A CA 1
ATOM 816 C C . GLN A 1 100 ? -6.636 -14.972 -4.951 1.00 89.56 100 GLN A C 1
ATOM 818 O O . GLN A 1 100 ? -6.070 -13.898 -4.714 1.00 89.56 100 GLN A O 1
ATOM 823 N N . PRO A 1 101 ? -6.000 -16.153 -4.831 1.00 89.00 101 PRO A N 1
ATOM 824 C CA . PRO A 1 101 ? -4.573 -16.228 -4.553 1.00 89.00 101 PRO A CA 1
ATOM 825 C C . PRO A 1 101 ? -3.768 -15.530 -5.655 1.00 89.00 101 PRO A C 1
ATOM 827 O O . PRO A 1 101 ? -4.155 -15.511 -6.826 1.00 89.00 101 PRO A O 1
ATOM 830 N N . LEU A 1 102 ? -2.619 -14.971 -5.277 1.00 89.00 102 LEU A N 1
ATOM 831 C CA . LEU A 1 102 ? -1.688 -14.409 -6.249 1.00 89.00 102 LEU A CA 1
ATOM 832 C C . LEU A 1 102 ? -1.106 -15.521 -7.141 1.00 89.00 102 LEU A C 1
ATOM 834 O O . LEU A 1 102 ? -0.913 -16.645 -6.668 1.00 89.00 102 LEU A O 1
ATOM 838 N N . PRO A 1 103 ? -0.762 -15.214 -8.405 1.00 90.06 103 PRO A N 1
ATOM 839 C CA . PRO A 1 103 ? 0.016 -16.124 -9.235 1.00 90.06 103 PRO A CA 1
ATOM 840 C C . PRO A 1 103 ? 1.319 -16.533 -8.534 1.00 90.06 103 PRO A C 1
ATOM 842 O O . PRO A 1 103 ? 1.985 -15.696 -7.924 1.00 90.06 103 PRO A O 1
ATOM 845 N N . ALA A 1 104 ? 1.708 -17.805 -8.663 1.00 90.88 104 ALA A N 1
ATOM 846 C CA . ALA A 1 104 ? 2.903 -18.351 -8.010 1.00 90.88 104 ALA A CA 1
ATOM 847 C C . ALA A 1 104 ? 4.204 -17.647 -8.436 1.00 90.88 104 ALA A C 1
ATOM 849 O O . ALA A 1 104 ? 5.161 -17.575 -7.668 1.00 90.88 104 ALA A O 1
ATOM 850 N N . THR A 1 105 ? 4.241 -17.116 -9.658 1.00 92.19 105 THR A N 1
ATOM 851 C CA . THR A 1 105 ? 5.383 -16.367 -10.184 1.00 92.19 105 THR A CA 1
ATOM 852 C C . THR A 1 105 ? 5.093 -14.865 -10.124 1.00 92.19 105 THR A C 1
ATOM 854 O O . THR A 1 105 ? 4.073 -14.426 -10.667 1.00 92.19 105 THR A O 1
ATOM 857 N N . PRO A 1 106 ? 5.966 -14.047 -9.508 1.00 90.88 106 PRO A N 1
ATOM 858 C CA . PRO A 1 106 ? 5.842 -12.594 -9.544 1.00 90.88 106 PRO A CA 1
ATOM 859 C C . PRO A 1 106 ? 5.907 -12.051 -10.973 1.00 90.88 106 PRO A C 1
ATOM 861 O O . PRO A 1 106 ? 6.6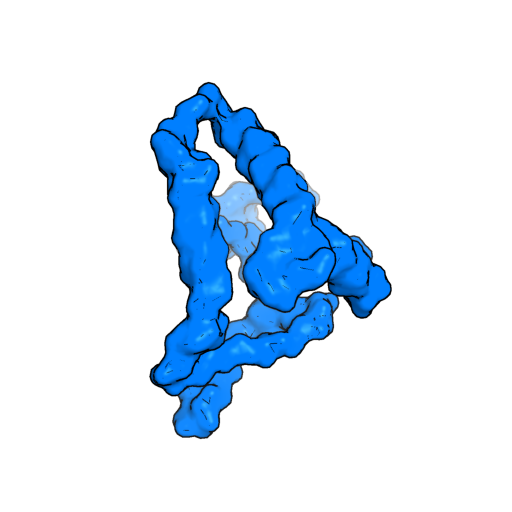48 -12.567 -11.810 1.00 90.88 106 PRO A O 1
ATOM 864 N N . PHE A 1 107 ? 5.172 -10.975 -11.250 1.00 89.38 107 PHE A N 1
ATOM 865 C CA . PHE A 1 107 ? 5.317 -10.274 -12.520 1.00 89.38 107 PHE A CA 1
ATOM 866 C C . PHE A 1 107 ? 6.627 -9.486 -12.547 1.00 89.38 107 PHE A C 1
ATOM 868 O O . PHE A 1 107 ? 6.884 -8.640 -11.687 1.00 89.38 107 PHE A O 1
ATOM 875 N N . GLU A 1 108 ? 7.437 -9.701 -13.575 1.00 86.94 108 GLU A N 1
ATOM 876 C CA . GLU A 1 108 ? 8.691 -8.979 -13.749 1.00 86.94 108 GLU A CA 1
ATOM 877 C C . GLU A 1 108 ? 8.443 -7.603 -14.373 1.00 86.94 108 GLU A C 1
ATOM 879 O O . GLU A 1 108 ? 8.509 -7.419 -15.586 1.00 86.94 108 GLU A O 1
ATOM 884 N N . ALA A 1 109 ? 8.179 -6.601 -13.534 1.00 83.62 109 ALA A N 1
ATOM 885 C CA . ALA A 1 109 ? 7.922 -5.222 -13.957 1.00 83.62 109 ALA A CA 1
ATOM 886 C C . ALA A 1 109 ? 9.195 -4.455 -14.385 1.00 83.62 109 ALA A C 1
ATOM 888 O O . ALA A 1 109 ? 9.372 -3.287 -14.039 1.00 83.62 109 ALA A O 1
ATOM 889 N N . CYS A 1 110 ? 10.081 -5.096 -15.146 1.00 81.19 110 CYS A N 1
ATOM 890 C CA . CYS A 1 110 ? 11.304 -4.500 -15.677 1.00 81.19 110 CYS A CA 1
ATOM 891 C C . CYS A 1 110 ? 11.258 -4.431 -17.207 1.00 81.19 110 CYS A C 1
ATOM 893 O O . CYS A 1 110 ? 10.637 -5.261 -17.868 1.00 81.19 110 CYS A O 1
ATOM 895 N N . ASP A 1 111 ? 11.894 -3.405 -17.771 1.00 73.62 111 ASP A N 1
ATOM 896 C CA . ASP A 1 111 ? 12.098 -3.328 -19.218 1.00 73.62 111 ASP A CA 1
ATOM 897 C C . ASP A 1 111 ? 13.237 -4.284 -19.580 1.00 73.62 111 ASP A C 1
ATOM 899 O O . ASP A 1 111 ? 14.319 -4.218 -18.991 1.00 73.62 111 ASP A O 1
ATOM 903 N N . GLN A 1 112 ? 12.942 -5.200 -20.498 1.00 71.38 112 GLN A N 1
ATOM 904 C CA . GLN A 1 112 ? 13.824 -6.277 -20.914 1.00 71.38 112 GLN A CA 1
ATOM 905 C C . GLN A 1 112 ? 14.243 -6.057 -22.360 1.00 71.38 112 GLN A C 1
ATOM 907 O O . GLN A 1 112 ? 13.412 -6.030 -23.268 1.00 71.38 112 GLN A O 1
ATOM 912 N N . LYS A 1 113 ? 15.551 -5.927 -22.590 1.00 71.50 113 LYS A N 1
ATOM 913 C CA . LYS A 1 113 ? 16.122 -5.863 -23.939 1.00 71.50 113 LYS A CA 1
ATOM 914 C C . LYS A 1 113 ? 17.146 -6.967 -24.133 1.00 71.50 113 LYS A C 1
ATOM 916 O O . LYS A 1 113 ? 17.939 -7.244 -23.236 1.00 71.50 113 LYS A O 1
ATOM 921 N N . GLY A 1 114 ? 17.104 -7.601 -25.303 1.00 73.75 114 GLY A N 1
ATOM 922 C CA . GLY A 1 114 ? 18.200 -8.452 -25.749 1.00 73.75 114 GLY A CA 1
ATOM 923 C C . GLY A 1 114 ? 19.435 -7.590 -25.999 1.00 73.75 114 GLY A C 1
ATOM 924 O O . GLY A 1 114 ? 19.328 -6.518 -26.596 1.00 73.75 114 GLY A O 1
ATOM 925 N N . GLY A 1 115 ? 20.588 -8.044 -25.523 1.00 72.94 115 GLY A N 1
ATOM 926 C CA . GLY A 1 115 ? 21.877 -7.401 -25.744 1.00 72.94 115 GLY A CA 1
ATOM 927 C C . GLY A 1 115 ? 22.953 -8.456 -25.952 1.00 72.94 115 GLY A C 1
ATOM 928 O O . GLY A 1 115 ? 22.815 -9.590 -25.495 1.00 72.94 115 GLY A O 1
ATOM 929 N N . ARG A 1 116 ? 24.011 -8.090 -26.675 1.00 78.81 116 ARG A N 1
ATOM 930 C CA . ARG A 1 116 ? 25.196 -8.932 -26.830 1.00 78.81 116 ARG A CA 1
ATOM 931 C C . ARG A 1 116 ? 26.220 -8.524 -25.778 1.00 78.81 116 ARG A C 1
ATOM 933 O O . ARG A 1 116 ? 26.460 -7.331 -25.601 1.00 78.81 116 ARG A O 1
ATOM 940 N N . VAL A 1 117 ? 26.816 -9.509 -25.116 1.00 83.44 117 VAL A N 1
ATOM 941 C CA . VAL A 1 117 ? 27.958 -9.293 -24.225 1.00 83.44 117 VAL A CA 1
ATOM 942 C C . VAL A 1 117 ? 29.173 -8.938 -25.082 1.00 83.44 117 VAL A C 1
ATOM 944 O O . VAL A 1 117 ? 29.458 -9.615 -26.075 1.00 83.44 117 VAL A O 1
ATOM 947 N N . SER A 1 118 ? 29.844 -7.833 -24.759 1.00 81.31 118 SER A N 1
ATOM 948 C CA . SER A 1 118 ? 31.093 -7.450 -25.416 1.00 81.31 118 SER A CA 1
ATOM 949 C C . SER A 1 118 ? 32.237 -8.370 -24.977 1.00 81.31 118 SER A C 1
ATOM 951 O O . SER A 1 118 ? 32.139 -9.073 -23.976 1.00 81.31 118 SER A O 1
ATOM 953 N N . SER A 1 119 ? 33.369 -8.325 -25.680 1.00 83.56 119 SER A N 1
ATOM 954 C CA . SER A 1 119 ? 34.591 -9.027 -25.257 1.00 83.56 119 SER A CA 1
ATOM 955 C C . SER A 1 119 ? 35.164 -8.533 -23.920 1.00 83.56 119 SER A C 1
ATOM 957 O O . SER A 1 119 ? 36.099 -9.134 -23.408 1.00 83.56 119 SER A O 1
ATOM 959 N N . GLN A 1 120 ? 34.623 -7.444 -23.364 1.00 85.94 120 GLN A N 1
ATOM 960 C CA . GLN A 1 120 ? 34.980 -6.893 -22.054 1.00 85.94 120 GLN A CA 1
ATOM 961 C C . GLN A 1 120 ? 33.957 -7.267 -20.966 1.00 85.94 120 GLN A C 1
ATOM 963 O O . GLN A 1 120 ? 33.926 -6.628 -19.919 1.00 85.94 120 GLN A O 1
ATOM 968 N N . SER A 1 121 ? 33.080 -8.246 -21.218 1.00 84.44 121 SER A N 1
ATOM 969 C CA . SER A 1 121 ? 32.029 -8.674 -20.280 1.00 84.44 121 SER A CA 1
ATOM 970 C C . SER A 1 121 ? 31.051 -7.552 -19.899 1.00 84.44 121 SER A C 1
ATOM 972 O O . SER A 1 121 ? 30.485 -7.538 -18.807 1.00 84.44 121 SER A O 1
ATOM 974 N N . LEU A 1 122 ? 30.828 -6.605 -20.817 1.00 82.69 122 LEU A N 1
ATOM 975 C CA . LEU A 1 122 ? 29.871 -5.510 -20.656 1.00 82.69 122 LEU A CA 1
ATOM 976 C C . LEU A 1 122 ? 28.633 -5.749 -21.511 1.00 82.69 122 LEU A C 1
ATOM 978 O O . LEU A 1 122 ? 28.728 -6.250 -22.636 1.00 82.69 122 LEU A O 1
ATOM 982 N N . VAL A 1 123 ? 27.479 -5.304 -21.021 1.00 84.56 123 VAL A N 1
ATOM 983 C CA . VAL A 1 123 ? 26.264 -5.220 -21.826 1.00 84.56 123 VAL A CA 1
ATOM 984 C C . VAL A 1 123 ? 25.678 -3.818 -21.761 1.00 84.56 123 VAL A C 1
ATOM 986 O O . VAL A 1 123 ? 25.424 -3.277 -20.687 1.00 84.56 123 VAL A O 1
ATOM 989 N N . ARG A 1 124 ? 25.414 -3.242 -22.937 1.00 81.00 124 ARG A N 1
ATOM 990 C CA . ARG A 1 124 ? 24.805 -1.919 -23.051 1.00 81.00 124 ARG A CA 1
ATOM 991 C C . ARG A 1 124 ? 23.292 -1.991 -22.897 1.00 81.00 124 ARG A C 1
ATOM 993 O O . ARG A 1 124 ? 22.601 -2.569 -23.738 1.00 81.00 124 ARG A O 1
ATOM 1000 N N . TYR A 1 125 ? 22.763 -1.318 -21.884 1.00 77.75 125 TYR A N 1
ATOM 1001 C CA . TYR A 1 125 ? 21.339 -1.066 -21.725 1.00 77.75 125 TYR A CA 1
ATOM 1002 C C . TYR A 1 125 ? 21.049 0.435 -21.842 1.00 77.75 125 TYR A C 1
ATOM 1004 O O . TYR A 1 125 ? 21.416 1.247 -20.996 1.00 77.75 125 TYR A O 1
ATOM 1012 N N . ARG A 1 126 ? 20.355 0.813 -22.924 1.00 80.56 126 ARG A N 1
ATOM 1013 C CA . ARG A 1 126 ? 20.132 2.217 -23.318 1.00 80.56 126 ARG A CA 1
ATOM 1014 C C . ARG A 1 126 ? 21.464 2.967 -23.452 1.00 80.56 126 ARG A C 1
ATOM 1016 O O . ARG A 1 126 ? 22.161 2.750 -24.436 1.00 80.56 126 ARG A O 1
ATOM 1023 N N . THR A 1 127 ? 21.786 3.841 -22.505 1.00 81.38 127 THR A N 1
ATOM 1024 C CA . THR A 1 127 ? 22.995 4.675 -22.492 1.00 81.38 127 THR A CA 1
ATOM 1025 C C . THR A 1 127 ? 24.046 4.197 -21.492 1.00 81.38 127 THR A C 1
ATOM 1027 O O . THR A 1 127 ? 25.104 4.809 -21.427 1.00 81.38 127 THR A O 1
ATOM 1030 N N . ASN A 1 128 ? 23.765 3.137 -20.726 1.00 77.94 128 ASN A N 1
ATOM 1031 C CA . ASN A 1 128 ? 24.647 2.641 -19.672 1.00 77.94 128 ASN A CA 1
ATOM 1032 C C . ASN A 1 128 ? 25.251 1.293 -20.073 1.00 77.94 128 ASN A C 1
ATOM 1034 O O . ASN A 1 128 ? 24.559 0.460 -20.662 1.00 77.94 128 ASN A O 1
ATOM 1038 N N . ASP A 1 129 ? 26.521 1.087 -19.731 1.00 82.31 129 ASP A N 1
ATOM 1039 C CA . ASP A 1 129 ? 27.203 -0.202 -19.837 1.00 82.31 129 ASP A CA 1
ATOM 1040 C C . ASP A 1 129 ? 27.257 -0.841 -18.449 1.00 82.31 129 ASP A C 1
ATOM 1042 O O . ASP A 1 129 ? 27.813 -0.265 -17.518 1.00 82.31 129 ASP A O 1
ATOM 1046 N N . GLU A 1 130 ? 26.665 -2.023 -18.319 1.00 78.69 130 GLU A N 1
ATOM 1047 C CA . GLU A 1 130 ? 26.627 -2.788 -17.073 1.00 78.69 130 GLU A CA 1
ATOM 1048 C C . GLU A 1 130 ? 27.560 -3.997 -17.202 1.00 78.69 130 GLU A C 1
ATOM 1050 O O . GLU A 1 130 ? 27.546 -4.692 -18.224 1.00 78.69 130 GLU A O 1
ATOM 1055 N N . ALA A 1 131 ? 28.376 -4.260 -16.180 1.00 83.50 131 ALA A N 1
ATOM 1056 C CA . ALA A 1 131 ? 29.250 -5.430 -16.152 1.00 83.50 131 ALA A CA 1
ATOM 1057 C C . ALA A 1 131 ? 28.458 -6.709 -15.850 1.00 83.50 131 ALA A C 1
ATOM 1059 O O . ALA A 1 131 ? 27.524 -6.710 -15.047 1.00 83.50 131 ALA A O 1
ATOM 1060 N N . VAL A 1 132 ? 28.852 -7.815 -16.479 1.00 77.75 132 VAL A N 1
ATOM 1061 C CA . VAL A 1 132 ? 28.218 -9.127 -16.314 1.00 77.75 132 VAL A CA 1
ATOM 1062 C C . VAL A 1 132 ? 29.276 -10.156 -15.923 1.00 77.75 132 VAL A C 1
ATOM 1064 O O . VAL A 1 132 ? 30.410 -10.099 -16.387 1.00 77.75 132 VAL A O 1
ATOM 1067 N N . ALA A 1 133 ? 28.914 -11.090 -15.039 1.00 70.31 133 ALA A N 1
ATOM 1068 C CA . ALA A 1 133 ? 29.816 -12.149 -14.592 1.00 70.31 133 ALA A CA 1
ATOM 1069 C C . ALA A 1 133 ? 30.269 -13.041 -15.768 1.00 70.31 133 ALA A C 1
ATOM 1071 O O . ALA A 1 133 ? 29.449 -13.449 -16.595 1.00 70.31 133 ALA A O 1
ATOM 1072 N N . GLU A 1 134 ? 31.568 -13.349 -15.825 1.00 52.06 134 GLU A N 1
ATOM 1073 C CA . GLU A 1 134 ? 32.176 -14.135 -16.904 1.00 52.06 134 GLU A CA 1
ATOM 1074 C C . GLU A 1 134 ? 31.642 -15.581 -16.937 1.00 52.06 134 GLU A C 1
ATOM 1076 O O . GLU A 1 134 ? 31.479 -16.220 -15.898 1.00 52.06 134 GLU A O 1
ATOM 1081 N N . GLY A 1 135 ? 31.366 -16.102 -18.141 1.00 55.66 135 GLY A N 1
ATOM 1082 C CA . GLY A 1 135 ? 30.958 -17.501 -18.364 1.00 55.66 135 GLY A CA 1
ATOM 1083 C C . GLY A 1 135 ? 29.479 -17.747 -18.699 1.00 55.66 135 GLY A C 1
ATOM 1084 O O . GLY A 1 135 ? 29.055 -18.900 -18.750 1.00 55.66 135 GLY A O 1
ATOM 1085 N N . GLN A 1 136 ? 28.673 -16.708 -18.947 1.00 47.53 136 GLN A N 1
ATOM 1086 C CA . GLN A 1 136 ? 27.262 -16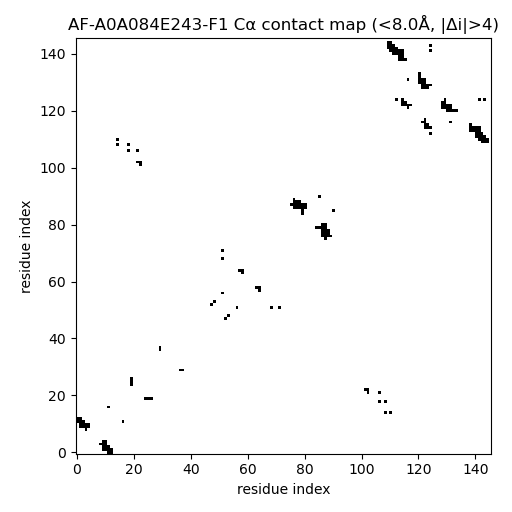.860 -19.335 1.00 47.53 136 GLN A CA 1
ATOM 1087 C C . GLN A 1 136 ? 27.048 -16.627 -20.839 1.00 47.53 136 GLN A C 1
ATOM 1089 O O . GLN A 1 136 ? 26.684 -15.536 -21.264 1.00 47.53 136 GLN A O 1
ATOM 1094 N N . ASP A 1 137 ? 27.229 -17.672 -21.647 1.00 42.28 137 ASP A N 1
ATOM 1095 C CA . ASP A 1 137 ? 27.088 -17.630 -23.115 1.00 42.28 137 ASP A CA 1
ATOM 1096 C C . ASP A 1 137 ? 25.636 -17.880 -23.592 1.00 42.28 137 ASP A C 1
ATOM 1098 O O . ASP A 1 137 ? 25.383 -18.579 -24.569 1.00 42.28 137 ASP A O 1
ATOM 1102 N N . HIS A 1 138 ? 24.636 -17.383 -22.854 1.00 43.00 138 HIS A N 1
ATOM 1103 C CA . HIS A 1 138 ? 23.217 -17.515 -23.217 1.00 43.00 138 HIS A CA 1
ATOM 1104 C C . HIS A 1 138 ? 22.527 -16.148 -23.262 1.00 43.00 138 HIS A C 1
ATOM 1106 O O . HIS A 1 138 ? 22.788 -15.304 -22.401 1.00 43.00 138 HIS A O 1
ATOM 1112 N N . PRO A 1 139 ? 21.601 -15.920 -24.216 1.00 38.31 139 PRO A N 1
ATOM 1113 C CA . PRO A 1 139 ? 20.879 -14.661 -24.312 1.00 38.31 139 PRO A CA 1
ATOM 1114 C C . PRO A 1 139 ? 20.045 -14.452 -23.045 1.00 38.31 139 PRO A C 1
ATOM 1116 O O . PRO A 1 139 ? 19.049 -15.140 -22.822 1.00 38.31 139 PRO A O 1
ATOM 1119 N N . ARG A 1 140 ? 20.439 -13.490 -22.203 1.00 48.59 140 ARG A N 1
ATOM 1120 C CA . ARG A 1 140 ? 19.594 -13.001 -21.112 1.00 48.59 140 ARG A CA 1
ATOM 1121 C C . ARG A 1 140 ? 19.040 -11.624 -21.426 1.00 48.59 140 ARG A C 1
ATOM 1123 O O . ARG A 1 140 ? 19.711 -10.747 -21.964 1.00 48.59 140 ARG A O 1
ATOM 1130 N N . HIS A 1 141 ? 17.790 -11.451 -21.027 1.00 46.62 141 HIS A N 1
ATOM 1131 C CA . HIS A 1 141 ? 17.129 -10.166 -20.943 1.00 46.62 141 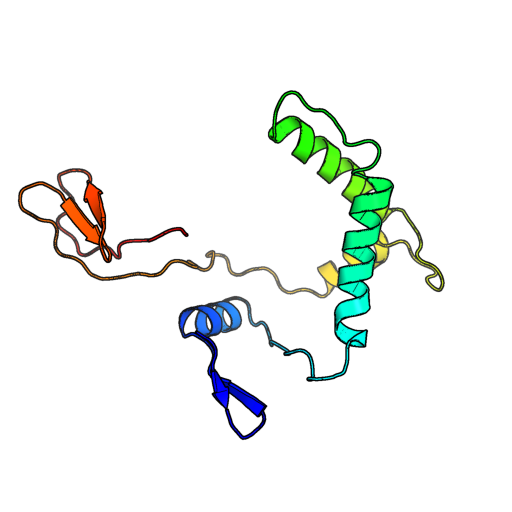HIS A CA 1
ATOM 1132 C C . HIS A 1 141 ? 17.787 -9.301 -19.862 1.00 46.62 141 HIS A C 1
ATOM 1134 O O . HIS A 1 141 ? 17.775 -9.655 -18.682 1.00 46.62 141 HIS A O 1
ATOM 1140 N N . LEU A 1 142 ? 18.341 -8.159 -20.267 1.00 47.91 142 LEU A N 1
ATOM 1141 C CA . LEU A 1 142 ? 18.860 -7.151 -19.342 1.00 47.91 142 LEU A CA 1
ATOM 1142 C C . LEU A 1 142 ? 17.697 -6.484 -18.631 1.00 47.91 142 LEU A C 1
ATOM 1144 O O . LE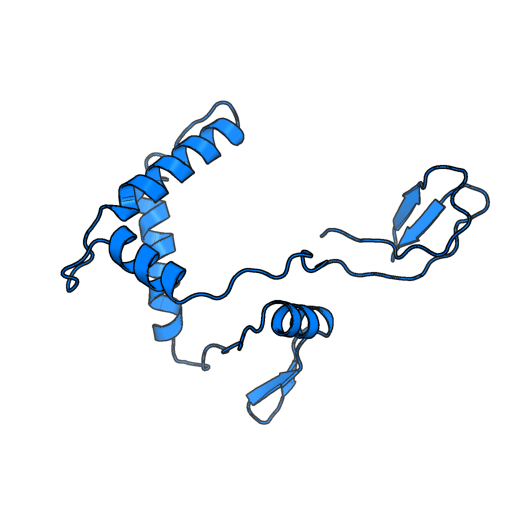U A 1 142 ? 16.772 -6.014 -19.292 1.00 47.91 142 LEU A O 1
ATOM 1148 N N . ARG A 1 143 ? 17.752 -6.438 -17.302 1.00 51.06 143 ARG A N 1
ATOM 1149 C CA . ARG A 1 143 ? 16.707 -5.860 -16.458 1.00 51.06 143 ARG A CA 1
ATOM 1150 C C . ARG A 1 143 ? 17.154 -4.488 -15.987 1.00 51.06 143 ARG A C 1
ATOM 1152 O O . ARG A 1 143 ? 18.070 -4.390 -15.183 1.00 51.06 143 ARG A O 1
ATOM 1159 N N . GLY A 1 144 ? 16.491 -3.439 -16.458 1.00 41.75 144 GLY A N 1
ATOM 1160 C CA . GLY A 1 144 ? 16.644 -2.111 -15.867 1.00 41.75 144 GLY A CA 1
ATOM 1161 C C . GLY A 1 144 ? 15.637 -1.908 -14.736 1.00 41.75 144 GLY A C 1
ATOM 1162 O O . GLY A 1 144 ? 14.433 -1.868 -15.004 1.00 41.75 144 GLY A O 1
ATOM 1163 N N . SER A 1 145 ? 16.103 -1.759 -13.493 1.00 39.72 145 SER A N 1
ATOM 1164 C CA . SER A 1 145 ? 15.320 -1.136 -12.417 1.00 39.72 145 SER A CA 1
ATOM 1165 C C . SER A 1 145 ? 15.347 0.385 -12.587 1.00 39.72 145 SER A C 1
ATOM 1167 O O . SER A 1 145 ? 16.368 0.946 -12.981 1.00 39.72 145 SER A O 1
ATOM 1169 N N . ARG A 1 146 ? 14.205 1.040 -12.354 1.00 38.69 146 ARG A N 1
ATOM 1170 C CA . ARG A 1 146 ? 14.132 2.506 -12.274 1.00 38.69 146 ARG A CA 1
ATOM 1171 C C . ARG A 1 146 ? 14.724 3.010 -10.973 1.00 38.69 146 ARG A C 1
ATOM 1173 O O . ARG A 1 146 ? 14.579 2.275 -9.974 1.00 38.69 146 ARG A O 1
#

Radius of gyration: 22.24 Å; Cα contacts (8 Å, |Δi|>4): 104; chains: 1; bounding box: 56×35×44 Å

Organism: Sphingobium yanoikuyae (NCBI:txid13690)

Foldseek 3Di:
DWDQDPVRDIDDDPLVVVVCVQFVHDDDDDDPPPCVVCVVVVVVVVVCCVPPCVVHDDDPDPVRSVVVSVVVVVVQQQDDDPPGPDGVVVVVVVVVVVDDDHDPDDRQSFDWDWFDQDPQQWTDDPHDIDHDDPDDPDTGTDGDDD